Protein AF-A0A8H6S2S1-F1 (afdb_monomer_lite)

Foldseek 3Di:
DPVPVVVVVVVVVVVVVVVVVLVVLLQLCLVDVCSVPPPQDPPDPVSVVVNVVVVVVSVVVVVVVCVVCVPDDLVPPPSNVSSNVVSVVVVCVVVVPDPPVVVVVVVVVVVVVVVVVVVVVVVVVVVVVVVVVVVD

Sequence (136 aa):
MKFQDWNEIFNYYVANVRVRSEHAVGYLKGRFCSLRGLRLRIDDQEHIGFATYWIIACMVVHNFAMVHERNIDMDTDVFFLEGLQHVQADVAEAGAADADARDIELAAAEERRCEIKEMLFDFLRTENSNDENDVA

pLDDT: mean 75.29, std 11.54, range [46.75, 92.19]

Radius of gyration: 23.63 Å; chains: 1; bounding box: 36×35×78 Å

Structure (mmCIF, N/CA/C/O backbone):
data_AF-A0A8H6S2S1-F1
#
_entry.id   AF-A0A8H6S2S1-F1
#
loop_
_atom_site.group_PDB
_atom_site.id
_atom_site.type_symbol
_atom_site.label_atom_id
_atom_site.label_alt_id
_atom_site.label_comp_id
_atom_site.label_asym_id
_atom_site.label_entity_id
_atom_site.label_seq_id
_atom_site.pdbx_PDB_ins_code
_atom_site.Cartn_x
_atom_site.Cartn_y
_atom_site.Cartn_z
_atom_site.occupancy
_atom_site.B_iso_or_equiv
_atom_site.auth_seq_id
_atom_site.auth_comp_id
_atom_site.auth_asym_id
_atom_site.auth_atom_id
_atom_site.pdbx_PDB_model_num
ATOM 1 N N . MET A 1 1 ? 9.879 7.339 34.618 1.00 47.06 1 MET A N 1
ATOM 2 C CA . MET A 1 1 ? 9.885 8.014 33.302 1.00 47.06 1 MET A CA 1
ATOM 3 C C . MET A 1 1 ? 10.979 7.389 32.424 1.00 47.06 1 MET A C 1
ATOM 5 O O . MET A 1 1 ? 12.112 7.833 32.469 1.00 47.06 1 MET A O 1
ATOM 9 N N . LYS A 1 2 ? 10.678 6.271 31.740 1.00 54.62 2 LYS A N 1
ATOM 10 C CA . LYS A 1 2 ? 11.591 5.545 30.816 1.00 54.62 2 LYS A CA 1
ATOM 11 C C . LYS A 1 2 ? 10.892 5.052 29.533 1.00 54.62 2 LYS A C 1
ATOM 13 O O . LYS A 1 2 ? 11.504 4.382 28.716 1.00 54.62 2 LYS A O 1
ATOM 18 N N . PHE A 1 3 ? 9.605 5.358 29.366 1.00 55.97 3 PHE A N 1
ATOM 19 C CA . PHE A 1 3 ? 8.801 4.872 28.241 1.00 55.97 3 PHE A CA 1
ATOM 20 C C . PHE A 1 3 ? 8.943 5.729 26.973 1.00 55.97 3 PHE A C 1
ATOM 22 O O . PHE A 1 3 ? 8.549 5.276 25.906 1.00 55.97 3 PHE A O 1
ATOM 29 N N . GLN A 1 4 ? 9.510 6.937 27.074 1.00 59.50 4 GLN A N 1
ATOM 30 C CA . GLN A 1 4 ? 9.655 7.847 25.934 1.00 59.50 4 GLN A CA 1
ATOM 31 C C . GLN A 1 4 ? 10.640 7.284 24.894 1.00 59.50 4 GLN A C 1
ATOM 33 O O . GLN A 1 4 ? 10.256 7.107 23.743 1.00 59.50 4 GLN A O 1
ATOM 38 N N . ASP A 1 5 ? 11.834 6.861 25.326 1.00 66.56 5 ASP A N 1
ATOM 39 C CA . ASP A 1 5 ? 12.863 6.285 24.444 1.00 66.56 5 ASP A CA 1
ATOM 40 C C . ASP A 1 5 ? 12.385 5.015 23.721 1.00 66.56 5 ASP A C 1
ATOM 42 O O . ASP A 1 5 ? 12.642 4.822 22.535 1.00 66.56 5 ASP A O 1
ATOM 46 N N . TRP A 1 6 ? 11.646 4.140 24.413 1.00 75.06 6 TRP A N 1
ATOM 47 C CA . TRP A 1 6 ? 11.106 2.916 23.809 1.00 75.06 6 TRP A CA 1
ATOM 48 C C . TRP A 1 6 ? 10.035 3.206 22.758 1.00 75.06 6 TRP A C 1
ATOM 50 O O . TRP A 1 6 ? 9.993 2.526 21.732 1.00 75.06 6 TRP A O 1
ATOM 60 N N . ASN A 1 7 ? 9.203 4.224 22.987 1.00 83.00 7 ASN A N 1
ATOM 61 C CA . ASN A 1 7 ? 8.204 4.653 22.014 1.00 83.00 7 ASN A CA 1
ATOM 62 C C . ASN A 1 7 ? 8.862 5.270 20.777 1.00 83.00 7 ASN A C 1
ATOM 64 O O . ASN A 1 7 ? 8.438 4.979 19.664 1.00 83.00 7 ASN A O 1
ATOM 68 N N . GLU A 1 8 ? 9.910 6.078 20.947 1.00 83.62 8 GLU A N 1
ATOM 69 C CA . GLU A 1 8 ? 10.647 6.674 19.827 1.00 83.62 8 GLU A CA 1
ATOM 70 C C . GLU A 1 8 ? 11.321 5.609 18.958 1.00 83.62 8 GLU A C 1
ATOM 72 O O . GLU A 1 8 ? 11.187 5.631 17.734 1.00 83.62 8 GLU A O 1
ATOM 77 N N . ILE A 1 9 ? 11.967 4.621 19.583 1.00 85.19 9 ILE A N 1
ATOM 78 C CA . ILE A 1 9 ? 12.586 3.497 18.873 1.00 85.19 9 ILE A CA 1
ATOM 79 C C . ILE A 1 9 ? 11.524 2.666 18.141 1.00 85.19 9 ILE A C 1
ATOM 81 O O . ILE A 1 9 ? 11.693 2.342 16.964 1.00 85.19 9 ILE A O 1
ATOM 85 N N . PHE A 1 10 ? 10.417 2.337 18.809 1.00 87.56 10 PHE A N 1
ATOM 86 C CA . PHE A 1 10 ? 9.315 1.595 18.198 1.00 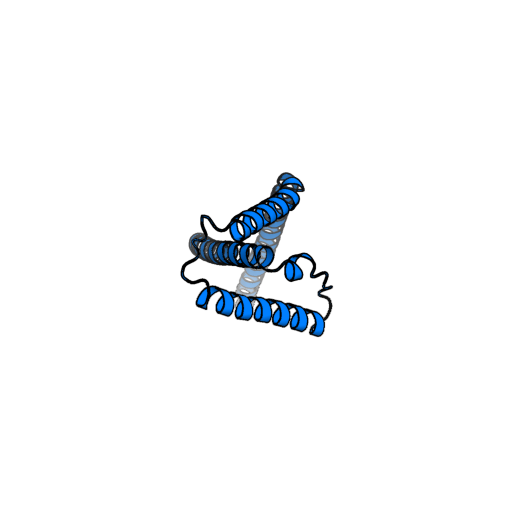87.56 10 PHE A CA 1
ATOM 87 C C . PHE A 1 10 ? 8.734 2.342 16.991 1.00 87.56 10 PHE A C 1
ATOM 89 O O . PHE A 1 10 ? 8.635 1.775 15.900 1.00 87.56 10 PHE A O 1
ATOM 96 N N . ASN A 1 11 ? 8.429 3.630 17.157 1.00 90.62 11 ASN A N 1
ATOM 97 C CA . ASN A 1 11 ? 7.891 4.476 16.097 1.00 90.62 11 ASN A CA 1
ATOM 98 C C . ASN A 1 11 ? 8.860 4.590 14.918 1.00 90.62 11 ASN A C 1
ATOM 100 O O . ASN A 1 11 ? 8.425 4.509 13.771 1.00 90.62 11 ASN A O 1
ATOM 104 N N . TYR A 1 12 ? 10.165 4.708 15.176 1.00 90.06 12 TYR A N 1
ATOM 105 C CA . TYR A 1 12 ? 11.184 4.739 14.129 1.00 90.06 12 TYR A CA 1
ATOM 106 C C . TYR A 1 12 ? 11.168 3.467 13.271 1.00 90.06 12 TYR A C 1
ATOM 108 O O . TYR A 1 12 ? 11.131 3.543 12.041 1.00 90.06 12 TYR A O 1
ATOM 116 N N . TYR A 1 13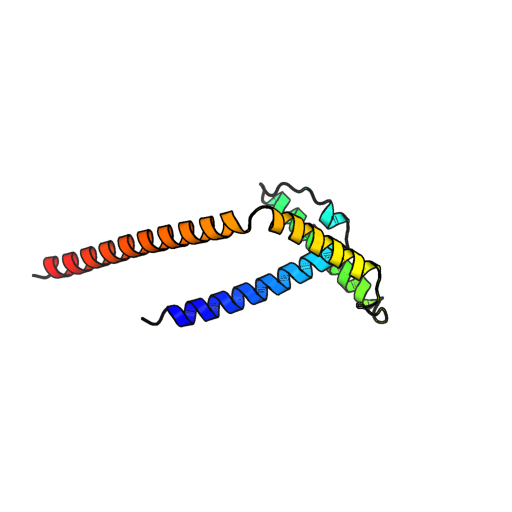 ? 11.154 2.286 13.897 1.00 91.06 13 TYR A N 1
ATOM 117 C CA . TYR A 1 13 ? 11.138 1.025 13.153 1.00 91.06 13 TYR A CA 1
ATOM 118 C C . TYR A 1 13 ? 9.829 0.817 12.388 1.00 91.06 13 TYR A C 1
ATOM 120 O O . TYR A 1 13 ? 9.869 0.407 11.226 1.00 91.06 13 TYR A O 1
ATOM 128 N N . VAL A 1 14 ? 8.685 1.145 12.994 1.00 92.19 14 VAL A N 1
ATOM 129 C CA . VAL A 1 14 ? 7.378 1.071 12.323 1.00 92.19 14 VAL A CA 1
ATOM 130 C C . VAL A 1 14 ? 7.328 2.020 11.124 1.00 92.19 14 VAL A C 1
ATOM 132 O O . VAL A 1 14 ? 6.933 1.603 10.034 1.00 92.19 14 VAL A O 1
ATOM 135 N N . ALA A 1 15 ? 7.792 3.263 11.281 1.00 85.75 15 ALA A N 1
ATOM 136 C CA . ALA A 1 15 ? 7.863 4.232 10.191 1.00 85.75 15 ALA A CA 1
ATOM 137 C C . ALA A 1 15 ? 8.769 3.739 9.053 1.00 85.75 15 ALA A C 1
ATOM 139 O O . ALA A 1 15 ? 8.381 3.796 7.890 1.00 85.75 15 ALA A O 1
ATOM 140 N N . ASN A 1 16 ? 9.937 3.177 9.371 1.00 84.25 16 ASN A N 1
ATOM 141 C CA . ASN A 1 16 ? 10.865 2.651 8.369 1.00 84.25 16 ASN A CA 1
ATOM 142 C C . ASN A 1 16 ? 10.264 1.474 7.571 1.00 84.25 16 ASN A C 1
ATOM 144 O O . ASN A 1 16 ? 10.353 1.434 6.342 1.00 84.25 16 ASN A O 1
ATOM 148 N N . VAL A 1 17 ? 9.597 0.530 8.248 1.00 87.50 17 VAL A N 1
ATOM 149 C CA . VAL A 1 17 ? 8.895 -0.585 7.583 1.00 87.50 17 VAL A CA 1
ATOM 150 C C . VAL A 1 17 ? 7.765 -0.071 6.693 1.00 87.50 17 VAL A C 1
ATOM 152 O O . VAL A 1 17 ? 7.601 -0.554 5.568 1.00 87.50 17 VAL A O 1
ATOM 155 N N . ARG A 1 18 ? 7.013 0.928 7.164 1.00 87.88 18 ARG A N 1
ATOM 156 C CA . ARG A 1 18 ? 5.927 1.543 6.402 1.00 87.88 18 ARG A CA 1
ATOM 157 C C . ARG A 1 18 ? 6.440 2.219 5.134 1.00 87.88 18 ARG A C 1
ATOM 159 O O . ARG A 1 18 ? 5.934 1.905 4.064 1.00 87.88 18 ARG A O 1
ATOM 166 N N . VAL A 1 19 ? 7.483 3.045 5.233 1.00 81.88 19 VAL A N 1
ATOM 167 C CA . VAL A 1 19 ? 8.098 3.726 4.078 1.00 81.88 19 VAL A CA 1
ATOM 168 C C . VAL A 1 19 ? 8.523 2.709 3.016 1.00 81.88 19 VAL A C 1
ATOM 170 O O . VAL A 1 19 ? 8.169 2.844 1.848 1.00 81.88 19 VAL A O 1
ATOM 173 N N . ARG A 1 20 ? 9.210 1.628 3.408 1.00 78.94 20 ARG A N 1
ATOM 174 C CA . ARG A 1 20 ? 9.609 0.574 2.457 1.00 78.94 20 ARG A CA 1
ATOM 175 C C . ARG A 1 20 ? 8.416 -0.140 1.827 1.00 78.94 20 ARG A C 1
ATOM 177 O O . ARG A 1 20 ? 8.456 -0.450 0.639 1.00 78.94 20 ARG A O 1
ATOM 184 N N . SER A 1 21 ? 7.370 -0.392 2.609 1.00 76.94 21 SER A N 1
ATOM 185 C CA . SER A 1 21 ? 6.152 -1.042 2.122 1.00 76.94 21 SER A CA 1
ATOM 186 C C . SER A 1 21 ? 5.406 -0.149 1.126 1.00 76.94 21 SER A C 1
ATOM 188 O O . SER A 1 21 ? 4.999 -0.628 0.072 1.00 76.94 21 SER A O 1
ATOM 190 N N . GLU A 1 22 ? 5.283 1.150 1.407 1.00 81.31 22 GLU A N 1
ATOM 191 C CA . GLU A 1 22 ? 4.668 2.129 0.503 1.00 81.31 22 GLU A CA 1
ATOM 192 C C . GLU A 1 22 ? 5.456 2.254 -0.805 1.00 81.31 22 GLU A C 1
ATOM 194 O O . GLU A 1 22 ? 4.859 2.183 -1.879 1.00 81.31 22 GLU A O 1
ATOM 199 N N . HIS A 1 23 ? 6.791 2.328 -0.742 1.00 76.88 23 HIS A N 1
ATOM 200 C CA . HIS A 1 23 ? 7.632 2.329 -1.942 1.00 76.88 23 HIS A CA 1
ATOM 201 C C . HIS A 1 23 ? 7.468 1.052 -2.774 1.00 76.88 23 HIS A C 1
ATOM 203 O O . HIS A 1 23 ? 7.305 1.132 -3.990 1.00 76.88 23 HIS A O 1
ATOM 209 N N . ALA A 1 24 ? 7.469 -0.124 -2.140 1.00 77.19 24 ALA A N 1
ATOM 210 C CA . ALA A 1 24 ? 7.303 -1.396 -2.840 1.00 77.19 24 ALA A CA 1
ATOM 211 C C . ALA A 1 24 ? 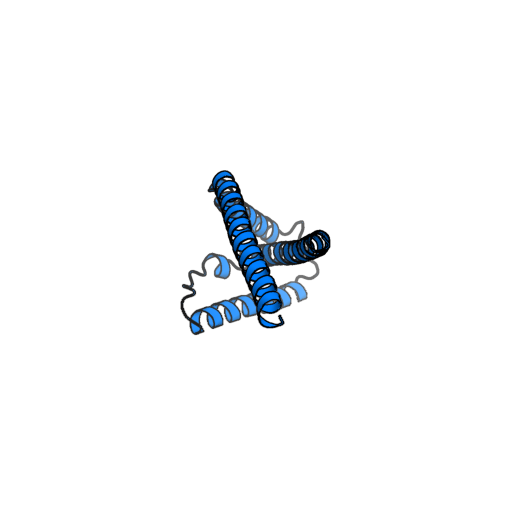5.912 -1.533 -3.483 1.00 77.19 24 ALA A C 1
ATOM 213 O O . ALA A 1 24 ? 5.791 -1.968 -4.628 1.00 77.19 24 ALA A O 1
ATOM 214 N N . VAL A 1 25 ? 4.852 -1.133 -2.776 1.00 77.56 25 VAL A N 1
ATOM 215 C CA . VAL A 1 25 ? 3.482 -1.140 -3.312 1.00 77.56 25 VAL A CA 1
ATOM 216 C C . VAL A 1 25 ? 3.337 -0.127 -4.442 1.00 77.56 25 VAL A C 1
ATOM 218 O O . VAL A 1 25 ? 2.709 -0.438 -5.453 1.00 77.56 25 VAL A O 1
ATOM 221 N N . GLY A 1 26 ? 3.928 1.059 -4.300 1.00 80.00 26 GLY A N 1
ATOM 222 C CA . GLY A 1 26 ? 3.935 2.069 -5.347 1.00 80.00 26 GLY A CA 1
ATOM 223 C C . GLY A 1 26 ? 4.619 1.560 -6.614 1.00 80.00 26 GLY A C 1
ATOM 224 O O . GLY A 1 26 ? 4.044 1.613 -7.700 1.00 80.00 26 GLY A O 1
ATOM 225 N N . TYR A 1 27 ? 5.794 0.957 -6.455 1.00 76.81 27 TYR A N 1
ATOM 226 C CA . TYR A 1 27 ? 6.511 0.302 -7.541 1.00 76.81 27 TYR A CA 1
ATOM 227 C C . TYR A 1 27 ? 5.651 -0.763 -8.242 1.00 76.81 27 TYR A C 1
ATOM 229 O O . TYR A 1 27 ? 5.506 -0.756 -9.466 1.00 76.81 27 TYR A O 1
ATOM 237 N N . LEU A 1 28 ? 5.032 -1.667 -7.473 1.00 78.88 28 LEU A N 1
ATOM 238 C CA . LEU A 1 28 ? 4.193 -2.735 -8.022 1.00 78.88 28 LEU A CA 1
ATOM 239 C C . LEU A 1 28 ? 2.961 -2.191 -8.749 1.00 78.88 28 LEU A C 1
ATOM 241 O O . LEU A 1 28 ? 2.606 -2.711 -9.803 1.00 78.88 28 LEU A O 1
ATOM 245 N N . LYS A 1 29 ? 2.319 -1.143 -8.224 1.00 78.12 29 LYS A N 1
ATOM 246 C CA . LYS A 1 29 ? 1.185 -0.480 -8.885 1.00 78.12 29 LYS A CA 1
ATOM 247 C C . LYS A 1 29 ? 1.593 0.200 -10.189 1.00 78.12 29 LYS A C 1
ATOM 249 O O . LYS A 1 29 ? 0.822 0.151 -11.144 1.00 78.12 29 LYS A O 1
ATOM 254 N N . GLY A 1 30 ? 2.794 0.777 -10.239 1.00 76.31 30 GLY A N 1
ATOM 255 C CA . GLY A 1 30 ? 3.392 1.286 -11.470 1.00 76.31 30 GLY A CA 1
ATOM 256 C C . GLY A 1 30 ? 3.607 0.181 -12.504 1.00 76.31 30 GLY A C 1
ATOM 257 O O . GLY A 1 30 ? 3.263 0.368 -13.662 1.00 76.31 30 GLY A O 1
ATOM 258 N N . ARG A 1 31 ? 4.086 -0.995 -12.061 1.00 77.38 31 ARG A N 1
ATOM 259 C CA . ARG A 1 31 ? 4.340 -2.204 -12.876 1.00 77.38 31 ARG A CA 1
ATOM 260 C C . ARG A 1 31 ? 3.108 -2.946 -13.367 1.00 77.38 31 ARG A C 1
ATOM 262 O O . ARG A 1 31 ? 3.094 -3.431 -14.497 1.00 77.38 31 ARG A O 1
ATOM 269 N N . PHE A 1 32 ? 2.058 -3.002 -12.566 1.00 80.75 32 PHE A N 1
ATOM 270 C CA . PHE A 1 32 ? 0.857 -3.745 -12.904 1.00 80.75 32 PHE A CA 1
ATOM 271 C C . PHE A 1 32 ? -0.367 -2.847 -12.788 1.00 80.75 32 PHE A C 1
ATOM 273 O O . PHE A 1 32 ? -0.952 -2.705 -11.714 1.00 80.75 32 PHE A O 1
ATOM 280 N N . CYS A 1 33 ? -0.834 -2.327 -13.929 1.00 76.31 33 CYS A N 1
ATOM 281 C CA . CYS A 1 33 ? -2.093 -1.578 -14.020 1.00 76.31 33 CYS A CA 1
ATOM 282 C C . CYS A 1 33 ? -3.297 -2.358 -13.451 1.00 76.31 33 CYS A C 1
ATOM 284 O O . CYS A 1 33 ? -4.281 -1.752 -13.025 1.00 76.31 33 CYS A O 1
ATOM 286 N N . SER A 1 34 ? -3.212 -3.694 -13.387 1.00 80.00 34 SER A N 1
ATOM 287 C CA . SER A 1 34 ? -4.207 -4.549 -12.730 1.00 80.00 34 SER A CA 1
ATOM 288 C C . SER A 1 34 ? -4.374 -4.245 -11.237 1.00 80.00 34 SER A C 1
ATOM 290 O O . SER A 1 34 ? -5.479 -4.387 -10.726 1.00 80.00 34 SER A O 1
ATOM 292 N N . LEU A 1 35 ? -3.325 -3.782 -10.545 1.00 78.88 35 LEU A N 1
ATOM 293 C CA . LEU A 1 35 ? -3.384 -3.367 -9.140 1.00 78.88 35 LEU A CA 1
ATOM 294 C C . LEU A 1 35 ? -3.998 -1.972 -8.972 1.00 78.88 35 LEU A C 1
ATOM 296 O O . LEU A 1 35 ? -4.636 -1.710 -7.956 1.00 78.88 35 LEU A O 1
ATOM 300 N N . ARG A 1 36 ? -3.855 -1.086 -9.966 1.00 72.25 36 ARG A N 1
ATOM 301 C CA . ARG A 1 36 ? -4.496 0.242 -9.964 1.00 72.25 36 ARG A CA 1
ATOM 302 C C . ARG A 1 36 ? -6.010 0.144 -10.175 1.00 72.25 36 ARG A C 1
ATOM 304 O O . ARG A 1 36 ? -6.771 0.904 -9.588 1.00 72.25 36 ARG A O 1
ATOM 311 N N . GLY A 1 37 ? -6.446 -0.813 -10.993 1.00 71.56 37 GLY A N 1
ATOM 312 C CA . GLY A 1 37 ? -7.860 -1.094 -11.254 1.00 71.56 37 GLY A CA 1
ATOM 313 C C . GLY A 1 37 ? -8.526 -2.048 -10.257 1.00 71.56 37 GLY A C 1
ATOM 314 O O . GLY A 1 37 ? -9.707 -2.355 -10.429 1.00 71.56 37 GLY A O 1
ATOM 315 N N . LEU A 1 38 ? -7.802 -2.536 -9.242 1.00 77.44 38 LEU A N 1
ATOM 316 C CA . LEU A 1 38 ? -8.308 -3.537 -8.305 1.00 77.44 38 LEU A CA 1
ATOM 317 C C . LEU A 1 38 ? -9.306 -2.908 -7.320 1.00 77.44 38 LEU A C 1
ATOM 319 O O . LEU A 1 38 ? -8.970 -2.537 -6.199 1.00 77.44 38 LEU A O 1
ATOM 323 N N . ARG A 1 39 ? -10.563 -2.788 -7.751 1.00 76.75 39 ARG A N 1
ATOM 324 C CA . ARG A 1 39 ? -11.690 -2.368 -6.910 1.00 76.75 39 ARG A CA 1
ATOM 325 C C . ARG A 1 39 ? -12.258 -3.575 -6.175 1.00 76.75 39 ARG A C 1
ATOM 327 O O . ARG A 1 39 ? -13.308 -4.093 -6.547 1.00 76.75 39 ARG A O 1
ATOM 334 N N . LEU A 1 40 ? -11.540 -4.039 -5.157 1.00 77.31 40 LEU A N 1
ATOM 335 C CA . LEU A 1 40 ? -12.042 -5.079 -4.266 1.00 77.31 40 LEU A CA 1
ATOM 336 C C . LEU A 1 40 ? -12.639 -4.445 -3.011 1.00 77.31 40 LEU A C 1
ATOM 338 O O . LEU A 1 40 ? -11.992 -3.625 -2.359 1.00 77.31 40 LEU A O 1
ATOM 342 N N . ARG A 1 41 ? -13.866 -4.835 -2.663 1.00 77.81 41 ARG A N 1
ATOM 343 C CA . ARG A 1 41 ? -14.437 -4.507 -1.358 1.00 77.81 41 ARG A CA 1
ATOM 344 C C . ARG A 1 41 ? -13.858 -5.499 -0.354 1.00 77.81 41 ARG A C 1
ATOM 346 O O . ARG A 1 41 ? -13.949 -6.703 -0.560 1.00 77.81 41 ARG A O 1
ATOM 353 N N . ILE A 1 42 ? -13.174 -4.987 0.663 1.00 80.88 42 ILE A N 1
ATOM 354 C CA . ILE A 1 42 ? -12.491 -5.801 1.673 1.00 80.88 42 ILE A CA 1
ATOM 355 C C . ILE A 1 42 ? -13.417 -5.917 2.885 1.00 80.88 42 ILE A C 1
ATOM 357 O O . ILE A 1 42 ? -13.198 -5.284 3.913 1.00 80.88 42 ILE A O 1
ATOM 361 N N . ASP A 1 43 ? -14.512 -6.648 2.716 1.00 87.25 43 ASP A N 1
ATOM 362 C CA . ASP A 1 43 ? -15.529 -6.885 3.747 1.00 87.25 43 ASP A CA 1
ATOM 363 C C . ASP A 1 43 ? -15.614 -8.352 4.185 1.00 87.25 43 ASP A C 1
ATOM 365 O O . ASP A 1 43 ? -16.146 -8.626 5.25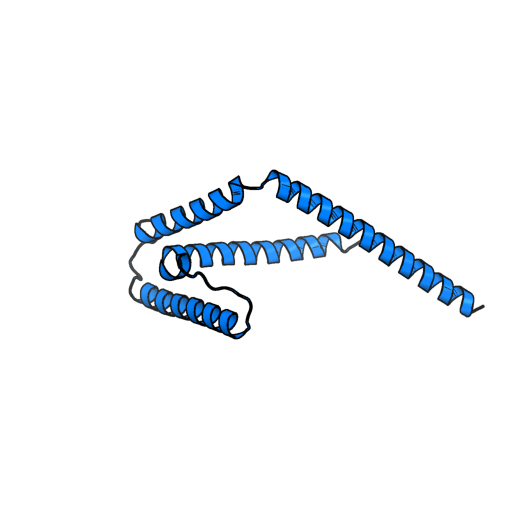8 1.00 87.25 43 ASP A O 1
ATOM 369 N N . ASP A 1 44 ? -15.041 -9.272 3.406 1.00 88.88 44 ASP A N 1
ATOM 370 C CA . ASP A 1 44 ? -15.027 -10.703 3.705 1.00 88.88 44 ASP A CA 1
ATOM 371 C C . ASP A 1 44 ? -13.611 -11.296 3.648 1.00 88.88 44 ASP A C 1
ATOM 373 O O . ASP A 1 44 ? -12.722 -10.824 2.928 1.00 88.88 44 ASP A O 1
ATOM 377 N N . GLN A 1 45 ? -13.405 -12.374 4.401 1.00 87.88 45 GLN A N 1
ATOM 378 C CA . GLN A 1 45 ? -12.150 -13.112 4.472 1.00 87.88 45 GLN A CA 1
ATOM 379 C C . GLN A 1 45 ? -11.753 -13.689 3.106 1.00 87.88 45 GLN A C 1
ATOM 381 O O . GLN A 1 45 ? -10.566 -13.714 2.771 1.00 87.88 45 GLN A O 1
ATOM 386 N N . GLU A 1 46 ? -12.727 -14.080 2.281 1.00 84.56 46 GLU A N 1
ATOM 387 C CA . GLU A 1 46 ? -12.475 -14.531 0.909 1.00 84.56 46 GLU A CA 1
ATOM 388 C C . GLU A 1 46 ? -11.929 -13.406 0.022 1.00 84.56 46 GLU A C 1
ATOM 390 O O . GLU A 1 46 ? -10.971 -13.610 -0.726 1.00 84.56 46 GLU A O 1
ATOM 395 N N . HIS A 1 47 ? -12.477 -12.195 0.141 1.00 85.06 47 HIS A N 1
ATOM 396 C CA . HIS A 1 47 ? -12.008 -11.031 -0.608 1.00 85.06 47 HIS A CA 1
ATOM 397 C C . HIS A 1 47 ? -10.601 -10.606 -0.170 1.00 85.06 47 HIS A C 1
ATOM 399 O O . HIS A 1 47 ? -9.750 -10.323 -1.017 1.00 85.06 47 HIS A O 1
ATOM 405 N N . ILE A 1 48 ? -10.307 -10.649 1.134 1.00 87.50 48 ILE A N 1
ATOM 406 C CA . ILE A 1 48 ? -8.948 -10.439 1.660 1.00 87.50 48 ILE A CA 1
ATOM 407 C C . ILE A 1 48 ? -7.978 -11.474 1.077 1.00 87.50 48 ILE A C 1
ATOM 409 O O . ILE A 1 48 ? -6.885 -11.121 0.619 1.00 87.50 48 ILE A O 1
ATOM 413 N N . GLY A 1 49 ? -8.376 -12.749 1.069 1.00 89.00 49 GLY A N 1
ATOM 414 C CA . GLY A 1 49 ? -7.580 -13.836 0.506 1.00 89.00 49 GLY A CA 1
ATOM 415 C C . GLY A 1 49 ? -7.307 -13.623 -0.980 1.00 89.00 49 GLY A C 1
ATOM 416 O O . GLY A 1 49 ? -6.156 -13.675 -1.409 1.00 89.00 49 GLY A O 1
ATOM 417 N N . PHE A 1 50 ? -8.338 -13.289 -1.757 1.00 88.00 50 PHE A N 1
ATOM 418 C CA . PHE A 1 50 ? -8.210 -13.003 -3.183 1.00 88.00 50 PHE A CA 1
ATOM 419 C C . PHE A 1 50 ? -7.265 -11.827 -3.460 1.00 88.00 50 PHE A C 1
ATOM 421 O O . PHE A 1 50 ? -6.357 -11.960 -4.280 1.00 88.00 50 PHE A O 1
ATOM 428 N N . ALA A 1 51 ? -7.420 -10.704 -2.749 1.00 87.62 51 ALA A N 1
ATOM 429 C CA . ALA A 1 51 ? -6.520 -9.556 -2.880 1.00 87.62 51 ALA A CA 1
ATOM 430 C C . ALA A 1 51 ? -5.067 -9.948 -2.577 1.00 87.62 51 ALA A C 1
ATOM 432 O O . ALA A 1 51 ? -4.148 -9.578 -3.309 1.00 87.62 51 ALA A O 1
ATOM 433 N N . THR A 1 52 ? -4.866 -10.749 -1.530 1.00 88.56 52 THR A N 1
ATOM 434 C CA . THR A 1 52 ? -3.545 -11.221 -1.113 1.00 88.56 52 THR A CA 1
ATOM 435 C C . THR A 1 52 ? -2.917 -12.122 -2.176 1.00 88.56 52 THR A C 1
ATOM 437 O O . THR A 1 52 ? -1.776 -11.892 -2.572 1.00 88.56 52 THR A O 1
ATOM 440 N N . TYR A 1 53 ? -3.658 -13.100 -2.705 1.00 91.06 53 TYR A N 1
ATOM 441 C CA . TYR A 1 53 ? -3.179 -13.952 -3.797 1.00 91.06 53 TYR A CA 1
ATOM 442 C C . TYR A 1 53 ? -2.860 -13.154 -5.058 1.00 91.06 53 TYR A C 1
ATOM 444 O O . TYR A 1 53 ? -1.861 -13.436 -5.717 1.00 91.06 53 TYR A O 1
ATOM 452 N N . TRP A 1 54 ? -3.661 -12.136 -5.373 1.00 89.94 54 TRP A N 1
ATOM 453 C CA . TRP A 1 54 ? -3.424 -11.269 -6.522 1.00 89.94 54 TRP A CA 1
ATOM 454 C C . TRP A 1 54 ? -2.114 -10.486 -6.383 1.00 89.94 54 TRP A C 1
ATOM 456 O O . TRP A 1 54 ? -1.295 -10.465 -7.300 1.00 89.94 54 TRP A O 1
ATOM 466 N N . ILE A 1 55 ? -1.871 -9.909 -5.202 1.00 86.62 55 ILE A N 1
ATOM 467 C CA . ILE A 1 55 ? -0.623 -9.203 -4.890 1.00 86.62 55 ILE A CA 1
ATOM 468 C C . ILE A 1 55 ? 0.574 -10.162 -4.954 1.00 86.62 55 ILE A C 1
ATOM 470 O O . ILE A 1 55 ? 1.590 -9.826 -5.562 1.00 86.62 55 ILE A O 1
ATOM 474 N N . ILE A 1 56 ? 0.454 -11.369 -4.390 1.00 88.69 56 ILE A N 1
ATOM 475 C CA . ILE A 1 56 ? 1.511 -12.391 -4.446 1.00 88.69 56 ILE A CA 1
ATOM 476 C C . ILE A 1 56 ? 1.803 -12.790 -5.897 1.00 88.69 56 ILE A C 1
ATOM 478 O O . ILE A 1 56 ? 2.968 -12.880 -6.282 1.00 88.69 56 ILE A O 1
ATOM 482 N N . ALA A 1 57 ? 0.776 -12.990 -6.723 1.00 89.69 57 ALA A N 1
ATOM 483 C CA . ALA A 1 57 ? 0.954 -13.300 -8.138 1.00 89.69 57 ALA A CA 1
ATOM 484 C C . ALA A 1 57 ? 1.720 -12.179 -8.859 1.00 89.69 57 ALA A C 1
ATOM 486 O O . ALA A 1 57 ? 2.687 -12.461 -9.568 1.00 89.69 57 ALA A O 1
ATOM 487 N N . CYS A 1 58 ? 1.367 -10.912 -8.614 1.00 86.62 58 CYS A N 1
ATOM 488 C CA . CYS A 1 58 ? 2.116 -9.765 -9.130 1.00 86.62 58 CYS A CA 1
ATOM 489 C C . CYS A 1 58 ? 3.580 -9.765 -8.659 1.00 86.62 58 CYS A C 1
ATOM 491 O O . CYS A 1 58 ? 4.467 -9.517 -9.470 1.00 86.62 58 CYS A O 1
ATOM 493 N N . MET A 1 59 ? 3.861 -10.095 -7.392 1.00 85.06 59 MET A N 1
ATOM 494 C CA . MET A 1 59 ? 5.236 -10.204 -6.878 1.00 85.06 59 MET A CA 1
ATOM 495 C C . MET A 1 59 ? 6.034 -11.318 -7.565 1.00 85.06 59 MET A C 1
ATOM 497 O O . MET A 1 59 ? 7.196 -11.119 -7.912 1.00 85.06 59 MET A O 1
ATOM 501 N N . VAL A 1 60 ? 5.431 -12.488 -7.788 1.00 86.81 60 VAL A N 1
ATOM 502 C CA . VAL A 1 60 ? 6.093 -13.614 -8.467 1.00 86.81 60 VAL A CA 1
ATOM 503 C C . VAL A 1 60 ? 6.397 -13.265 -9.922 1.00 86.81 60 VAL A C 1
ATOM 505 O O . VAL A 1 60 ? 7.522 -13.473 -10.376 1.00 86.81 60 VAL A O 1
ATOM 508 N N . VAL A 1 61 ? 5.427 -12.690 -10.638 1.00 86.62 61 VAL A N 1
ATOM 509 C CA . VAL A 1 61 ? 5.613 -12.244 -12.027 1.00 86.62 61 VAL A CA 1
ATOM 510 C C . VAL A 1 61 ? 6.662 -11.137 -12.103 1.00 86.62 61 VAL A C 1
ATOM 512 O O . VAL A 1 61 ? 7.509 -11.166 -12.990 1.00 86.62 61 VAL A O 1
ATOM 515 N N . HIS A 1 62 ? 6.659 -10.203 -11.152 1.00 82.69 62 HIS A N 1
ATOM 516 C CA . HIS A 1 62 ? 7.678 -9.165 -11.057 1.00 82.69 62 HIS A CA 1
ATOM 517 C C . HIS A 1 62 ? 9.078 -9.752 -10.871 1.00 82.69 62 HIS A C 1
ATOM 519 O O . HIS A 1 62 ? 9.988 -9.419 -11.622 1.00 82.69 62 HIS A O 1
ATOM 525 N N . ASN A 1 63 ? 9.244 -10.663 -9.912 1.00 82.62 63 ASN A N 1
ATOM 526 C CA . ASN A 1 63 ? 10.525 -11.315 -9.658 1.00 82.62 63 ASN A CA 1
ATOM 527 C C . ASN A 1 63 ? 1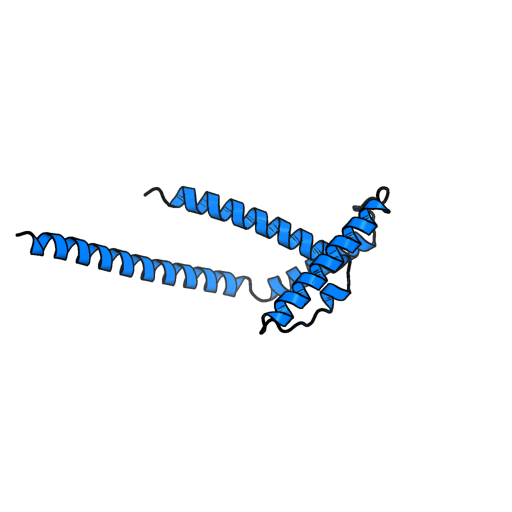1.007 -12.101 -10.882 1.00 82.62 63 ASN A C 1
ATOM 529 O O . ASN A 1 63 ? 12.191 -12.063 -11.210 1.00 82.62 63 ASN A O 1
ATOM 533 N N . PHE A 1 64 ? 10.097 -12.781 -11.583 1.00 82.62 64 PHE A N 1
ATOM 534 C CA . PHE A 1 64 ? 10.406 -13.450 -12.842 1.00 82.62 64 PHE A CA 1
ATOM 535 C C . PHE A 1 64 ? 10.876 -12.452 -13.909 1.00 82.62 64 PHE A C 1
ATOM 537 O O . PHE A 1 64 ? 11.943 -12.644 -14.489 1.00 82.62 64 PHE A O 1
ATOM 544 N N . ALA A 1 65 ? 10.139 -11.358 -14.119 1.00 81.19 65 ALA A N 1
ATOM 545 C CA . ALA A 1 65 ? 10.526 -10.305 -15.053 1.00 81.19 65 ALA A CA 1
ATOM 546 C C . ALA A 1 65 ? 11.909 -9.734 -14.704 1.00 81.19 65 ALA A C 1
ATOM 548 O O . ALA A 1 65 ? 12.787 -9.728 -15.556 1.00 81.19 65 ALA A O 1
ATOM 549 N N . MET A 1 66 ? 12.172 -9.404 -13.435 1.00 75.06 66 MET A N 1
ATOM 550 C CA . MET A 1 66 ? 13.469 -8.888 -12.974 1.00 75.06 66 MET A CA 1
ATOM 551 C C . MET A 1 66 ? 14.635 -9.844 -13.229 1.00 75.06 66 MET A C 1
ATOM 553 O O . MET A 1 66 ? 15.742 -9.405 -13.528 1.00 75.06 66 MET A O 1
ATOM 557 N N . VAL A 1 67 ? 14.416 -11.159 -13.126 1.00 75.88 67 VAL A N 1
ATOM 558 C CA . VAL A 1 67 ? 15.437 -12.171 -13.446 1.00 75.88 67 VAL A CA 1
ATOM 559 C C . VAL A 1 67 ? 15.790 -12.166 -14.936 1.00 75.88 67 VAL A C 1
ATOM 561 O O . VAL A 1 67 ? 16.947 -12.415 -15.287 1.00 75.88 67 VAL A O 1
ATOM 564 N N . HIS A 1 68 ? 14.819 -11.870 -15.796 1.00 72.50 68 HIS A N 1
ATOM 565 C CA . HIS A 1 68 ? 14.980 -11.830 -17.248 1.00 72.50 68 HIS A CA 1
ATOM 566 C C . HIS A 1 68 ? 15.343 -10.434 -17.790 1.00 72.50 68 HIS A C 1
ATOM 568 O O . HIS A 1 68 ? 15.924 -10.336 -18.867 1.00 72.50 68 HIS A O 1
ATOM 574 N N . GLU A 1 69 ? 15.100 -9.378 -17.014 1.00 71.31 69 GLU A N 1
ATOM 575 C CA . GLU A 1 69 ? 15.369 -7.969 -17.327 1.00 71.31 69 GLU A CA 1
ATOM 576 C C . GLU A 1 69 ? 16.669 -7.441 -16.687 1.00 71.31 69 GLU A C 1
ATOM 578 O O . GLU A 1 69 ? 16.912 -6.243 -16.709 1.00 71.31 69 GLU A O 1
ATOM 583 N N . ARG A 1 70 ? 17.548 -8.300 -16.142 1.00 62.56 70 ARG A N 1
ATOM 584 C CA . ARG A 1 70 ? 18.744 -7.925 -15.335 1.00 62.56 70 ARG A CA 1
ATOM 585 C C . ARG A 1 70 ? 19.734 -6.900 -15.935 1.00 62.56 70 ARG A C 1
ATOM 587 O O . ARG A 1 70 ? 20.661 -6.513 -15.235 1.00 62.56 70 ARG A O 1
ATOM 594 N N . ASN A 1 71 ? 19.578 -6.482 -17.191 1.00 59.69 71 ASN A N 1
ATOM 595 C CA . ASN A 1 71 ? 20.374 -5.430 -17.844 1.00 59.69 71 ASN A CA 1
ATOM 596 C C . ASN A 1 71 ? 19.595 -4.123 -18.097 1.00 59.69 71 ASN A C 1
ATOM 598 O O . ASN A 1 71 ? 20.106 -3.244 -18.787 1.00 59.69 71 ASN A O 1
ATOM 602 N N . ILE A 1 72 ? 18.367 -3.994 -17.593 1.00 61.22 72 ILE A N 1
ATOM 603 C CA . ILE A 1 72 ? 17.570 -2.773 -17.718 1.00 61.22 72 ILE A CA 1
ATOM 604 C C . ILE A 1 72 ? 17.874 -1.880 -16.514 1.00 61.22 72 ILE A C 1
ATOM 606 O O . ILE A 1 72 ? 17.662 -2.266 -15.364 1.00 61.22 72 ILE A O 1
ATOM 610 N N . ASP A 1 73 ? 18.412 -0.698 -16.794 1.00 63.34 73 ASP A N 1
ATOM 611 C CA . ASP A 1 73 ? 18.665 0.332 -15.795 1.00 63.34 73 ASP A CA 1
ATOM 612 C C . ASP A 1 73 ? 17.340 0.985 -15.376 1.00 63.34 73 ASP A C 1
ATOM 614 O O . ASP A 1 73 ? 16.634 1.574 -16.193 1.00 63.34 73 ASP A O 1
ATOM 618 N N . MET A 1 74 ? 16.982 0.851 -14.096 1.00 58.38 74 MET A N 1
ATOM 619 C CA . MET A 1 74 ? 15.699 1.339 -13.584 1.00 58.38 74 MET A CA 1
ATOM 620 C C . MET A 1 74 ? 15.613 2.866 -13.571 1.00 58.38 74 MET A C 1
ATOM 622 O O . MET A 1 74 ? 14.516 3.393 -13.710 1.00 58.38 74 MET A O 1
ATOM 626 N N . ASP A 1 75 ? 16.737 3.579 -13.474 1.00 62.97 75 ASP A N 1
ATOM 627 C CA . ASP A 1 75 ? 16.734 5.048 -13.474 1.00 62.97 75 ASP A CA 1
ATOM 628 C C . ASP A 1 75 ? 16.430 5.635 -14.864 1.00 62.97 75 ASP A C 1
ATOM 630 O O . ASP A 1 75 ? 16.032 6.797 -14.981 1.00 62.97 75 ASP A O 1
ATOM 634 N N . THR A 1 76 ? 16.571 4.831 -15.923 1.00 62.84 76 THR A N 1
ATOM 635 C CA . THR A 1 76 ? 16.251 5.210 -17.308 1.00 62.84 76 THR A CA 1
ATOM 636 C C . THR A 1 76 ? 15.033 4.489 -17.883 1.00 62.84 76 THR A C 1
ATOM 638 O O . THR A 1 76 ? 14.537 4.874 -18.946 1.00 62.84 76 THR A O 1
ATOM 641 N N . ASP A 1 77 ? 14.510 3.477 -17.192 1.00 71.12 77 ASP A N 1
ATOM 642 C CA . ASP A 1 77 ? 13.334 2.731 -17.619 1.00 71.12 77 ASP A CA 1
ATOM 643 C C . AS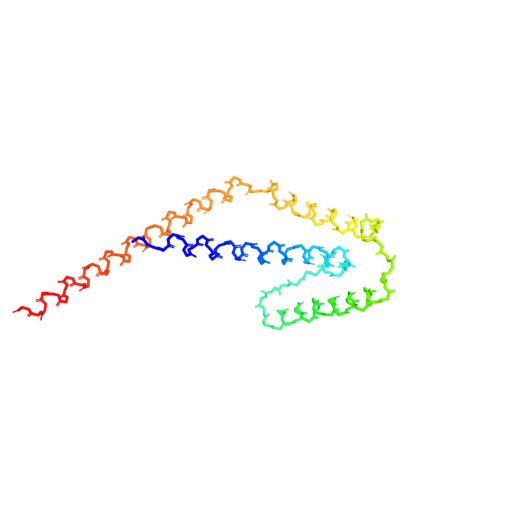P A 1 77 ? 12.083 3.629 -17.592 1.00 71.12 77 ASP A C 1
ATOM 645 O O . ASP A 1 77 ? 11.568 4.007 -16.539 1.00 71.12 77 ASP A O 1
ATOM 649 N N . VAL A 1 78 ? 11.581 3.977 -18.782 1.00 69.06 78 VAL A N 1
ATOM 650 C CA . VAL A 1 78 ? 10.406 4.855 -18.974 1.00 69.06 78 VAL A CA 1
ATOM 651 C C . VAL A 1 78 ? 9.210 4.348 -18.178 1.00 69.06 78 VAL A C 1
ATOM 653 O O . VAL A 1 78 ? 8.500 5.117 -17.535 1.00 69.06 78 VAL A O 1
ATOM 656 N N . PHE A 1 79 ? 9.034 3.033 -18.182 1.00 67.00 79 PHE A N 1
ATOM 657 C CA . PHE A 1 79 ? 7.956 2.370 -17.488 1.00 67.00 79 PHE A CA 1
ATOM 658 C C . PHE A 1 79 ? 8.061 2.567 -15.954 1.00 67.00 79 PHE A C 1
ATOM 660 O O . PHE A 1 79 ? 7.066 2.847 -15.282 1.00 67.00 79 PHE A O 1
ATOM 667 N N . PHE A 1 80 ? 9.263 2.467 -15.377 1.00 65.88 80 PHE A N 1
ATOM 668 C CA . PHE A 1 80 ? 9.524 2.728 -13.957 1.00 65.88 80 PHE A CA 1
ATOM 669 C C . PHE A 1 80 ? 9.260 4.188 -13.573 1.00 65.88 80 PHE A C 1
ATOM 671 O O . PHE A 1 80 ? 8.614 4.452 -12.554 1.00 65.88 80 PHE A O 1
ATOM 678 N N . LEU A 1 81 ? 9.708 5.130 -14.404 1.00 71.69 81 LEU A N 1
ATOM 679 C CA . LEU A 1 81 ? 9.501 6.561 -14.181 1.00 71.69 81 LEU A CA 1
ATOM 680 C C . LEU A 1 81 ? 8.013 6.938 -14.228 1.00 71.69 81 LEU A C 1
ATOM 682 O O . LEU A 1 81 ? 7.543 7.675 -13.359 1.00 71.69 81 LEU A O 1
ATOM 686 N N . GLU A 1 82 ? 7.251 6.392 -15.179 1.00 74.19 82 GLU A N 1
ATOM 687 C CA . GLU A 1 82 ? 5.794 6.577 -15.248 1.00 74.19 82 GLU A CA 1
ATOM 688 C C . GLU A 1 82 ? 5.083 5.982 -14.024 1.00 74.19 82 GLU A C 1
ATOM 690 O O . GLU A 1 82 ? 4.189 6.607 -13.446 1.00 74.19 82 GLU A O 1
ATOM 695 N N . GLY A 1 83 ? 5.521 4.805 -13.571 1.00 69.06 83 GLY A N 1
ATOM 696 C CA . GLY A 1 83 ? 5.024 4.193 -12.343 1.00 69.06 83 GLY A CA 1
ATOM 697 C C . GLY A 1 83 ? 5.218 5.091 -11.117 1.00 69.06 83 GLY A C 1
ATOM 698 O O . GLY A 1 83 ? 4.278 5.314 -10.355 1.00 69.06 83 GLY A O 1
ATOM 699 N N . LEU A 1 84 ? 6.414 5.661 -10.955 1.00 69.19 84 LEU A N 1
ATOM 700 C CA . LEU A 1 84 ? 6.734 6.615 -9.887 1.00 69.19 84 LEU A CA 1
ATOM 701 C C . LEU A 1 84 ? 5.883 7.883 -9.957 1.00 69.19 84 LEU A C 1
ATOM 703 O O . LEU A 1 84 ? 5.391 8.340 -8.924 1.00 69.19 84 LEU A O 1
ATOM 707 N N . GLN A 1 85 ? 5.671 8.430 -11.154 1.00 74.06 85 GLN A N 1
ATOM 708 C CA . GLN A 1 85 ? 4.817 9.602 -11.344 1.00 74.06 85 GLN A CA 1
ATOM 709 C C . GLN A 1 85 ? 3.368 9.323 -10.942 1.00 74.06 85 GLN A C 1
ATOM 711 O O . GLN A 1 85 ? 2.742 10.163 -10.301 1.00 74.06 85 GLN A O 1
ATOM 716 N N . HIS A 1 86 ? 2.833 8.141 -11.255 1.00 71.50 86 HIS A N 1
ATOM 717 C CA . HIS A 1 86 ? 1.488 7.768 -10.822 1.00 71.50 86 HIS A CA 1
ATOM 718 C C . HIS A 1 86 ? 1.374 7.615 -9.306 1.00 71.50 86 HIS A C 1
ATOM 720 O O . HIS A 1 86 ? 0.396 8.079 -8.731 1.00 71.50 86 HIS A O 1
ATOM 726 N N . VAL A 1 87 ? 2.383 7.047 -8.645 1.00 66.12 87 VAL A N 1
ATOM 727 C CA . VAL A 1 87 ? 2.416 6.976 -7.175 1.00 66.12 87 VAL A CA 1
ATOM 728 C C . VAL A 1 87 ? 2.481 8.369 -6.566 1.00 66.12 87 VAL A C 1
ATOM 730 O O . VAL A 1 87 ? 1.765 8.654 -5.614 1.00 66.12 87 VAL A O 1
ATOM 733 N N . GLN A 1 88 ? 3.309 9.251 -7.121 1.00 69.88 88 GLN A N 1
ATOM 734 C CA . GLN A 1 88 ? 3.397 10.637 -6.670 1.00 69.88 88 GLN A CA 1
ATOM 735 C C . GLN A 1 88 ? 2.085 11.391 -6.892 1.00 69.88 88 GLN A C 1
ATOM 737 O O . GLN A 1 88 ? 1.707 12.178 -6.032 1.00 69.88 88 GLN A O 1
ATOM 742 N N . ALA A 1 89 ? 1.373 11.131 -7.990 1.00 67.31 89 ALA A N 1
ATOM 743 C CA . ALA A 1 89 ? 0.059 11.707 -8.249 1.00 67.31 89 ALA A CA 1
ATOM 744 C C . ALA A 1 89 ? -0.995 11.197 -7.253 1.00 67.31 89 ALA A C 1
ATOM 746 O O . ALA A 1 89 ? -1.687 12.015 -6.659 1.00 67.31 89 ALA A O 1
ATOM 747 N N . ASP A 1 90 ? -1.058 9.886 -6.997 1.00 63.50 90 ASP A N 1
ATOM 748 C CA . ASP A 1 90 ? -1.967 9.299 -6.001 1.00 63.50 90 ASP A CA 1
ATOM 749 C C . ASP A 1 90 ? -1.663 9.843 -4.582 1.00 63.50 90 ASP A C 1
ATOM 751 O O . ASP A 1 90 ? -2.571 10.146 -3.808 1.00 63.50 90 ASP A O 1
ATOM 755 N N . VAL A 1 91 ? -0.378 10.013 -4.235 1.00 62.53 91 VAL A N 1
ATOM 756 C CA . VAL A 1 91 ? 0.063 10.605 -2.957 1.00 62.53 91 VAL A CA 1
ATOM 757 C C . VAL A 1 91 ? -0.248 12.100 -2.891 1.00 62.53 91 VAL A C 1
ATOM 759 O O . VAL A 1 91 ? -0.638 12.585 -1.833 1.00 62.53 91 VAL A O 1
ATOM 762 N N . ALA A 1 92 ? -0.098 12.839 -3.989 1.00 63.34 92 ALA A N 1
ATOM 763 C CA . ALA A 1 92 ? -0.433 14.257 -4.053 1.00 63.34 92 ALA A CA 1
ATOM 764 C C . ALA A 1 92 ? -1.947 14.485 -3.973 1.00 63.34 92 ALA A C 1
ATOM 766 O O . ALA A 1 92 ? -2.377 15.408 -3.293 1.00 63.34 92 ALA A O 1
ATOM 767 N N . GLU A 1 93 ? -2.757 13.631 -4.597 1.00 59.56 93 GLU A N 1
ATOM 768 C CA . GLU A 1 93 ? -4.220 13.686 -4.518 1.00 59.56 93 GLU A CA 1
ATOM 769 C C . GLU A 1 93 ? -4.713 13.352 -3.098 1.00 59.56 93 GLU A C 1
ATOM 771 O O . GLU A 1 93 ? -5.575 14.046 -2.563 1.00 59.56 93 GLU A O 1
ATOM 776 N N . ALA A 1 94 ? -4.091 12.374 -2.425 1.00 56.84 94 ALA A N 1
ATOM 777 C CA . ALA A 1 94 ? -4.359 12.074 -1.015 1.00 56.84 94 ALA A CA 1
ATOM 778 C C . ALA A 1 94 ? -3.810 13.142 -0.041 1.00 56.84 94 ALA A C 1
ATOM 780 O O . ALA A 1 94 ? -4.409 13.401 1.000 1.00 56.84 94 ALA A O 1
ATOM 781 N N . GLY A 1 95 ? -2.666 13.756 -0.353 1.00 53.34 95 GLY A N 1
ATOM 782 C CA . GLY A 1 95 ? -2.008 14.771 0.474 1.00 53.34 95 GLY A CA 1
ATOM 783 C C . GLY A 1 95 ? -2.617 16.168 0.345 1.00 53.34 95 GLY A C 1
ATOM 784 O O . GLY A 1 95 ? -2.638 16.913 1.320 1.00 53.34 95 GLY A O 1
ATOM 785 N N . ALA A 1 96 ? -3.158 16.515 -0.825 1.00 55.31 96 ALA A N 1
ATOM 786 C CA . ALA A 1 96 ? -3.848 17.782 -1.061 1.00 55.31 96 ALA A CA 1
ATOM 787 C C . ALA A 1 96 ? -5.222 17.850 -0.378 1.00 55.31 96 ALA A C 1
ATOM 789 O O . ALA A 1 96 ? -5.762 18.942 -0.213 1.00 55.31 96 ALA A O 1
ATOM 790 N N . ALA A 1 97 ? -5.784 16.705 0.019 1.00 52.59 97 ALA A N 1
ATOM 791 C CA . ALA A 1 97 ? -7.098 16.653 0.637 1.00 52.59 97 ALA A CA 1
ATOM 792 C C . ALA A 1 97 ? -7.100 16.997 2.133 1.00 52.59 97 ALA A C 1
ATOM 794 O O . ALA A 1 97 ? -8.157 17.396 2.612 1.00 52.59 97 ALA A O 1
ATOM 795 N N . ASP A 1 98 ? -5.995 16.837 2.884 1.00 56.44 98 ASP A N 1
ATOM 796 C CA . ASP A 1 98 ? -6.138 16.876 4.346 1.00 56.44 98 ASP A CA 1
ATOM 797 C C . ASP A 1 98 ? -4.856 16.978 5.202 1.00 56.44 98 ASP A C 1
ATOM 799 O O . ASP A 1 98 ? -4.654 16.197 6.129 1.00 56.44 98 ASP A O 1
ATOM 803 N N . ALA A 1 99 ? -3.930 17.893 4.913 1.00 56.03 99 ALA A N 1
ATOM 804 C CA . ALA A 1 99 ? -2.814 18.115 5.847 1.00 56.03 99 ALA A CA 1
ATOM 805 C C . ALA A 1 99 ? -3.308 18.709 7.185 1.00 56.03 99 ALA A C 1
ATOM 807 O O . ALA A 1 99 ? -2.913 18.251 8.253 1.00 56.03 99 ALA A O 1
ATOM 808 N N . ASP A 1 100 ? -4.232 19.671 7.108 1.00 58.91 100 ASP A N 1
ATOM 809 C CA . ASP A 1 100 ? -4.728 20.430 8.259 1.00 58.91 100 ASP A CA 1
ATOM 810 C C . ASP A 1 100 ? -5.675 19.599 9.145 1.00 58.91 100 ASP A C 1
ATOM 812 O O . ASP A 1 100 ? -5.536 19.629 10.368 1.00 58.91 100 ASP A O 1
ATOM 816 N N . ALA A 1 101 ? -6.594 18.789 8.587 1.00 61.97 101 ALA A N 1
ATOM 817 C CA . ALA A 1 101 ? -7.428 17.933 9.435 1.00 61.97 101 ALA A CA 1
ATOM 818 C C . ALA A 1 101 ? -6.711 16.661 9.895 1.00 61.97 101 ALA A C 1
ATOM 820 O O . ALA A 1 101 ? -7.056 16.178 10.967 1.00 61.97 101 ALA A O 1
ATOM 821 N N . ARG A 1 102 ? -5.641 16.189 9.232 1.00 60.59 102 ARG A N 1
ATOM 822 C CA . ARG A 1 102 ? -4.753 15.164 9.820 1.00 60.59 102 ARG A CA 1
ATOM 823 C C . ARG A 1 102 ? -4.019 15.673 11.055 1.00 60.59 102 ARG A C 1
ATOM 825 O O . ARG A 1 102 ? -3.902 14.919 12.017 1.00 60.59 102 ARG A O 1
ATOM 832 N N . ASP A 1 103 ? -3.553 16.920 11.058 1.00 65.19 103 ASP A N 1
ATOM 833 C CA . ASP A 1 103 ? -2.903 17.519 12.231 1.00 65.19 103 ASP A CA 1
ATOM 834 C C . ASP A 1 103 ? -3.912 17.767 13.369 1.00 65.19 103 ASP A C 1
ATOM 836 O O . ASP A 1 103 ? -3.616 17.488 14.534 1.00 65.19 103 ASP A O 1
ATOM 840 N N . ILE A 1 104 ? -5.141 18.189 13.042 1.00 70.56 104 ILE A N 1
ATOM 841 C CA . ILE A 1 104 ? -6.246 18.309 14.012 1.00 70.56 104 ILE A CA 1
ATOM 842 C C . ILE A 1 104 ? -6.665 16.935 14.557 1.00 70.56 104 ILE A C 1
ATOM 844 O O . ILE A 1 104 ? -6.876 16.782 15.760 1.00 70.56 104 ILE A O 1
ATOM 848 N N . GLU A 1 105 ? -6.784 15.921 13.701 1.00 72.25 105 GLU A N 1
ATOM 849 C CA . GLU A 1 105 ? -7.175 14.563 14.086 1.00 72.25 105 GLU A CA 1
ATOM 850 C C . GLU A 1 105 ? -6.084 13.897 14.932 1.00 72.25 105 GLU A C 1
ATOM 852 O O . GLU A 1 105 ? -6.394 13.224 15.918 1.00 72.25 105 GLU A O 1
ATOM 857 N N . LEU A 1 106 ? -4.810 14.153 14.616 1.00 74.50 106 LEU A N 1
ATOM 858 C CA . LEU A 1 106 ? -3.677 13.737 15.433 1.00 74.50 106 LEU A CA 1
ATOM 859 C C . LEU A 1 106 ? -3.725 14.405 16.813 1.00 74.50 106 LEU A C 1
ATOM 861 O O . LEU A 1 106 ? -3.632 13.701 17.815 1.00 74.50 106 LEU A O 1
ATOM 865 N N . ALA A 1 107 ? -3.951 15.720 16.886 1.00 75.88 107 ALA A N 1
ATOM 866 C CA . ALA A 1 107 ? -4.078 16.439 18.156 1.00 75.88 107 ALA A CA 1
ATOM 867 C C . ALA A 1 107 ? -5.255 15.917 19.005 1.00 75.88 107 ALA A C 1
ATOM 869 O O . ALA A 1 107 ? -5.091 15.639 20.193 1.00 75.88 107 ALA A O 1
ATOM 870 N N . ALA A 1 108 ? -6.417 15.684 18.388 1.00 80.69 108 ALA A N 1
ATOM 871 C CA . ALA A 1 108 ? -7.588 15.121 19.059 1.00 80.69 108 ALA A CA 1
ATOM 872 C C . ALA A 1 108 ? -7.371 13.664 19.515 1.00 80.69 108 ALA A C 1
ATOM 874 O O . ALA A 1 108 ? -7.910 13.228 20.538 1.00 80.69 108 ALA A O 1
ATOM 875 N N . ALA A 1 109 ? -6.592 12.881 18.764 1.00 75.12 109 ALA A N 1
ATOM 876 C CA . ALA A 1 109 ? -6.199 11.532 19.159 1.00 75.12 109 ALA A CA 1
ATOM 877 C C . ALA A 1 109 ? -5.210 11.550 20.334 1.00 75.12 109 ALA A C 1
ATOM 879 O O . ALA A 1 109 ? -5.292 10.699 21.224 1.00 75.12 109 ALA A O 1
ATOM 880 N N . GLU A 1 110 ? -4.290 12.515 20.368 1.00 80.81 110 GLU A N 1
ATOM 881 C CA . GLU A 1 110 ? -3.360 12.697 21.481 1.00 80.81 110 GLU A CA 1
ATOM 882 C C . GLU A 1 110 ? -4.059 13.144 22.764 1.00 80.81 110 GLU A C 1
ATOM 884 O O . GLU A 1 110 ? -3.740 12.610 23.828 1.00 80.81 110 GLU A O 1
ATOM 889 N N . GLU A 1 111 ? -5.042 14.038 22.663 1.00 86.75 111 GLU A N 1
ATOM 890 C CA . GLU A 1 111 ? -5.871 14.480 23.787 1.00 86.75 111 GLU A CA 1
ATOM 891 C C . GLU A 1 111 ? -6.654 13.308 24.388 1.00 86.75 111 GLU A C 1
ATOM 893 O O . GLU A 1 111 ? -6.474 12.988 25.565 1.00 86.75 111 GLU A O 1
ATOM 898 N N . ARG A 1 112 ? -7.390 12.551 23.559 1.00 84.56 112 ARG A N 1
ATOM 899 C CA . ARG A 1 112 ? -8.092 11.335 24.010 1.00 84.56 112 ARG A CA 1
ATOM 900 C C . ARG A 1 112 ? -7.147 10.312 24.639 1.00 84.56 112 ARG A C 1
ATOM 902 O O . ARG A 1 112 ? -7.489 9.656 25.621 1.00 84.56 112 ARG A O 1
ATOM 909 N N . ARG A 1 113 ? -5.934 10.161 24.097 1.00 81.69 113 ARG A N 1
ATOM 910 C CA . ARG A 1 113 ? -4.914 9.270 24.672 1.00 81.69 113 ARG A CA 1
ATOM 911 C C . ARG A 1 113 ? -4.463 9.748 26.054 1.00 81.69 113 ARG A C 1
ATOM 913 O O . ARG A 1 113 ? -4.158 8.907 26.897 1.00 81.69 113 ARG A O 1
ATOM 920 N N . CYS A 1 114 ? -4.366 11.056 26.279 1.00 85.38 114 CYS A N 1
ATOM 921 C CA . CYS A 1 114 ? -4.020 11.624 27.580 1.00 85.38 114 CYS A CA 1
ATOM 922 C C . CYS A 1 114 ? -5.150 11.434 28.595 1.00 85.38 114 CYS A C 1
ATOM 924 O O . CYS A 1 114 ? -4.873 10.938 29.684 1.00 85.38 114 CYS A O 1
ATOM 926 N N . GLU A 1 115 ? -6.402 11.692 28.212 1.00 90.31 115 GLU A N 1
ATOM 927 C CA . GLU A 1 115 ? -7.574 11.461 29.071 1.00 90.31 115 GLU A CA 1
ATOM 928 C C . GLU A 1 115 ? -7.659 10.002 29.530 1.00 90.31 115 GLU A C 1
ATOM 930 O O . GLU A 1 115 ? -7.752 9.711 30.722 1.00 90.31 115 GLU A O 1
ATOM 935 N N . ILE A 1 116 ? -7.540 9.056 28.592 1.00 90.25 116 ILE A N 1
ATOM 936 C CA . ILE A 1 116 ? -7.587 7.623 28.910 1.00 90.25 116 ILE A CA 1
ATOM 937 C C . ILE A 1 116 ? -6.431 7.228 29.837 1.00 90.25 116 ILE A C 1
ATOM 939 O O . ILE A 1 116 ? -6.607 6.398 30.731 1.00 90.25 116 ILE A O 1
ATOM 943 N N . LYS A 1 117 ? -5.242 7.814 29.648 1.00 86.56 117 LYS A N 1
ATOM 944 C CA . LYS A 1 117 ? -4.098 7.573 30.535 1.00 86.56 117 LYS A CA 1
ATOM 945 C C . LYS A 1 117 ? -4.355 8.100 31.942 1.00 86.56 117 LYS A C 1
ATOM 947 O O . LYS A 1 117 ? -4.041 7.388 32.889 1.00 86.56 117 LYS A O 1
ATOM 952 N N . GLU A 1 118 ? -4.907 9.301 32.088 1.00 89.94 118 GLU A N 1
ATOM 953 C CA . GLU A 1 118 ? -5.241 9.855 33.404 1.00 89.94 118 GLU A CA 1
ATOM 954 C C . GLU A 1 118 ? -6.298 9.012 34.111 1.00 89.94 118 GLU A C 1
ATOM 956 O O . GLU A 1 118 ? -6.069 8.595 35.243 1.00 89.94 118 GLU A O 1
ATOM 961 N N . MET A 1 119 ? -7.378 8.644 33.416 1.00 89.88 119 MET A N 1
ATOM 962 C CA . MET A 1 119 ? -8.408 7.759 33.968 1.00 89.88 119 MET A CA 1
ATOM 963 C C . MET A 1 119 ? -7.829 6.422 34.441 1.00 89.88 119 MET A C 1
ATOM 965 O O . MET A 1 119 ? -8.180 5.934 35.515 1.00 89.88 119 MET A O 1
ATOM 969 N N . LEU A 1 120 ? -6.925 5.830 33.655 1.00 85.88 120 LEU A N 1
ATOM 970 C CA . LEU A 1 120 ? -6.255 4.586 34.022 1.00 85.88 120 LEU A CA 1
ATOM 971 C C . LEU A 1 120 ? -5.367 4.768 35.259 1.00 85.88 120 LEU A C 1
ATOM 973 O O . LEU A 1 120 ? -5.388 3.929 36.155 1.00 85.88 120 LEU A O 1
ATOM 977 N N . PHE A 1 121 ? -4.578 5.842 35.321 1.00 87.25 121 PHE A N 1
ATOM 978 C CA . PHE A 1 121 ? -3.690 6.081 36.458 1.00 87.25 121 PHE A CA 1
ATOM 979 C C . PHE A 1 121 ? -4.446 6.424 37.736 1.00 87.25 121 PHE A C 1
ATOM 981 O O . PHE A 1 121 ? -4.015 6.002 38.808 1.00 87.25 121 PHE A O 1
ATOM 988 N N . ASP A 1 122 ? -5.566 7.133 37.638 1.00 89.19 122 ASP A N 1
ATOM 989 C CA . ASP A 1 122 ? -6.420 7.410 38.785 1.00 89.19 122 ASP A CA 1
ATOM 990 C C . ASP A 1 122 ? -7.107 6.141 39.286 1.00 89.19 122 ASP A C 1
ATOM 992 O O . ASP A 1 122 ? -7.071 5.894 40.487 1.00 89.19 122 ASP A O 1
ATOM 996 N N . PHE A 1 123 ? -7.615 5.289 38.386 1.00 88.81 123 PHE A N 1
ATOM 997 C CA . PHE A 1 123 ? -8.157 3.971 38.737 1.00 88.81 123 PHE A CA 1
ATOM 998 C C . PHE A 1 123 ? -7.122 3.081 39.444 1.00 88.81 123 PHE A C 1
ATOM 1000 O O . PHE A 1 123 ? -7.396 2.485 40.482 1.00 88.81 123 PHE A O 1
ATOM 1007 N N . LEU A 1 124 ? -5.898 3.023 38.915 1.00 77.75 124 LEU A N 1
ATOM 1008 C CA . LEU A 1 124 ? -4.820 2.252 39.537 1.00 77.75 124 LEU A CA 1
ATOM 1009 C C . LEU A 1 124 ? -4.391 2.844 40.887 1.00 77.75 124 LEU A C 1
ATOM 1011 O O . LEU A 1 124 ? -3.952 2.107 41.769 1.00 77.75 124 LEU A O 1
ATOM 1015 N N . ARG A 1 125 ? -4.490 4.165 41.074 1.00 83.88 125 ARG A N 1
ATOM 1016 C CA . ARG A 1 125 ? -4.171 4.815 42.351 1.00 83.88 125 ARG A CA 1
ATOM 1017 C C . ARG A 1 125 ? -5.248 4.527 43.402 1.00 83.88 125 ARG A C 1
ATOM 1019 O O . ARG A 1 125 ? -4.889 4.308 44.554 1.00 83.88 125 ARG A O 1
ATOM 1026 N N . THR A 1 126 ? -6.524 4.482 43.013 1.00 80.62 126 THR A N 1
ATOM 1027 C CA . THR A 1 126 ? -7.627 4.110 43.912 1.00 80.62 126 THR A CA 1
ATOM 1028 C C . THR A 1 126 ? -7.616 2.632 44.287 1.00 80.62 126 THR A C 1
ATOM 1030 O O . THR A 1 126 ? -7.830 2.329 45.457 1.00 80.62 126 THR A O 1
ATOM 1033 N N . GLU A 1 127 ? -7.303 1.723 43.360 1.00 78.88 127 GLU A N 1
ATOM 1034 C CA . GLU A 1 127 ? -7.123 0.298 43.689 1.00 78.88 127 GLU A CA 1
ATOM 1035 C C . GLU A 1 127 ? -5.996 0.087 44.705 1.00 78.88 127 GLU A C 1
ATOM 1037 O O . GLU A 1 127 ? -6.232 -0.496 45.758 1.00 78.88 127 GLU A O 1
ATOM 1042 N N . ASN A 1 128 ? -4.815 0.671 44.474 1.00 67.88 128 ASN A N 1
ATOM 1043 C CA . ASN A 1 128 ? -3.696 0.537 45.415 1.00 67.88 128 ASN A CA 1
ATOM 1044 C C . ASN A 1 128 ? -4.002 1.139 46.804 1.00 67.88 128 ASN A C 1
ATOM 1046 O O . ASN A 1 128 ? -3.497 0.645 47.806 1.00 67.88 128 ASN A O 1
ATOM 1050 N N . SER A 1 129 ? -4.834 2.186 46.887 1.00 62.22 129 SER A N 1
ATOM 1051 C CA . SER A 1 129 ? -5.261 2.758 48.176 1.00 62.22 129 SER A CA 1
ATOM 1052 C C . SER A 1 129 ? -6.358 1.958 48.886 1.00 62.22 129 SER A C 1
ATOM 1054 O O . SER A 1 129 ? -6.493 2.052 50.105 1.00 62.22 129 SER A O 1
ATOM 1056 N N . ASN A 1 130 ? -7.152 1.186 48.140 1.00 60.84 130 ASN A N 1
ATOM 1057 C CA . ASN A 1 130 ? -8.155 0.292 48.716 1.00 60.84 130 ASN A CA 1
ATOM 1058 C C . ASN A 1 130 ? -7.491 -0.984 49.248 1.00 60.84 130 ASN A C 1
ATOM 1060 O O . ASN A 1 130 ? -7.831 -1.416 50.345 1.00 60.84 130 ASN A O 1
ATOM 1064 N N . ASP A 1 131 ? -6.475 -1.497 48.551 1.00 58.97 131 ASP A N 1
ATOM 1065 C CA . ASP A 1 131 ? -5.658 -2.619 49.024 1.00 58.97 131 ASP A CA 1
ATOM 1066 C C . ASP A 1 131 ? -4.860 -2.276 50.301 1.00 58.97 131 ASP A C 1
ATOM 1068 O O . ASP A 1 131 ? -4.651 -3.143 51.144 1.00 58.97 131 ASP A O 1
ATOM 1072 N N . GLU A 1 132 ? -4.440 -1.018 50.502 1.00 58.00 132 GLU A N 1
ATOM 1073 C CA . GLU A 1 132 ? -3.788 -0.585 51.755 1.00 58.00 132 GLU A CA 1
ATOM 1074 C C . GLU A 1 132 ? -4.768 -0.412 52.933 1.00 58.00 132 GLU A C 1
ATOM 1076 O O . GLU A 1 132 ? -4.365 -0.585 54.084 1.00 58.00 132 GLU A O 1
ATOM 1081 N N . ASN A 1 133 ? -6.047 -0.108 52.676 1.00 57.66 133 ASN A N 1
ATOM 1082 C CA . ASN A 1 133 ? -7.071 0.045 53.720 1.00 57.66 133 ASN A CA 1
ATOM 1083 C C . ASN A 1 133 ? -7.737 -1.280 54.137 1.00 57.66 133 ASN A C 1
ATOM 1085 O O . ASN A 1 133 ? -8.294 -1.332 55.229 1.00 57.66 133 ASN A O 1
ATOM 1089 N N . ASP A 1 134 ? -7.665 -2.335 53.319 1.00 53.97 134 ASP A N 1
ATOM 1090 C CA . ASP A 1 134 ? -8.173 -3.682 53.655 1.00 53.97 134 ASP A CA 1
ATOM 1091 C C . ASP A 1 134 ? -7.153 -4.549 54.432 1.00 53.97 134 ASP A C 1
ATOM 1093 O O . ASP A 1 134 ? -7.454 -5.676 54.832 1.00 53.97 134 ASP A O 1
ATOM 1097 N N . VAL A 1 135 ? -5.936 -4.037 54.668 1.00 57.53 135 VAL A N 1
ATOM 1098 C CA . VAL A 1 135 ? -4.859 -4.726 55.417 1.00 57.53 135 VAL A CA 1
ATOM 1099 C C . VAL A 1 135 ? -4.663 -4.150 56.839 1.00 57.53 135 VAL A C 1
ATOM 1101 O O . VAL A 1 135 ? -3.843 -4.669 57.602 1.00 57.53 135 VAL A O 1
ATOM 1104 N N . ALA A 1 136 ? -5.434 -3.126 57.232 1.00 46.75 136 ALA A N 1
ATOM 1105 C CA . ALA A 1 136 ? -5.467 -2.550 58.587 1.00 46.75 136 ALA A CA 1
ATOM 1106 C C . ALA A 1 136 ? -6.707 -3.002 59.377 1.00 46.75 136 ALA A C 1
ATOM 1108 O O . ALA A 1 136 ? -6.548 -3.305 60.584 1.00 46.75 136 ALA A O 1
#

Organism: NCBI:txid2126181

Secondary structure (DSSP, 8-state):
--HHHHHHHHHHHHHHHHHHHHHHHHHHHHH-HHHHS------SHHHHHHHHHHHHHHHHHHHHHHHH-TT--TTT-HHHHHHHHHHHHHHHHHHHT-HHHHHHHHHHHHHHHHHHHHHHHHHHHHHHHHHHHS--